Protein AF-A0A930YTQ5-F1 (afdb_monomer)

pLDDT: mean 93.11, std 5.57, range [68.88, 98.0]

Foldseek 3Di:
DDDDDDDDDPPDDDPDDDDLVVVADPPHCLVVLLVVLVP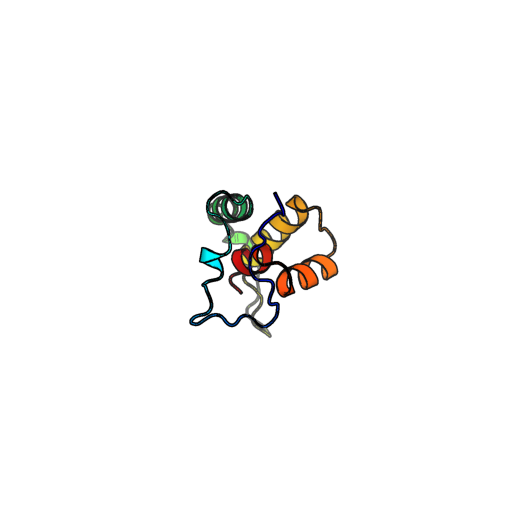DDCPVVVVPDDPDDDDDQDVSLVSSLCVVCVVVVNNDPVVSVVCCVPPSSSVVSNVD

Solvent-accessible surface area (backbone atoms only — not comparable to full-atom values): 6282 Å² total; per-residue (Å²): 136,82,89,85,78,79,90,86,67,92,83,69,78,69,95,65,83,76,57,66,69,79,72,46,62,91,86,38,67,66,54,58,48,48,55,56,54,68,73,54,86,52,65,72,65,57,68,71,60,74,89,74,79,76,88,74,80,59,65,67,41,56,49,38,48,50,53,51,27,49,76,71,74,39,79,48,69,69,56,43,56,49,36,49,74,74,35,66,66,44,15,51,59,54,76,98

Mean predicted aligned error: 4.96 Å

Organism: NCBI:txid2771435

InterPro domains:
  IPR008490 Transposase InsH, N-terminal [PF05598] (19-95)

Radius of gyration: 18.26 Å; Cα contacts (8 Å, |Δi|>4): 55; chains: 1; bounding box: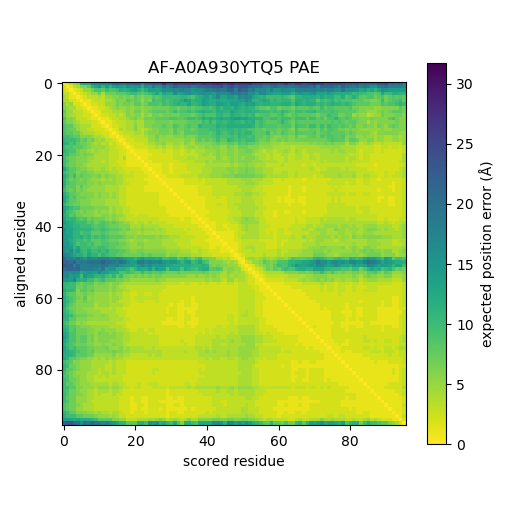 55×31×53 Å

Sequence (96 aa):
MRPTFKEYNQDQLWLFPPSIDELVPQDHPVRIVDEIIEQIDLRELISTYRVEGKPGYHPKMLLKVL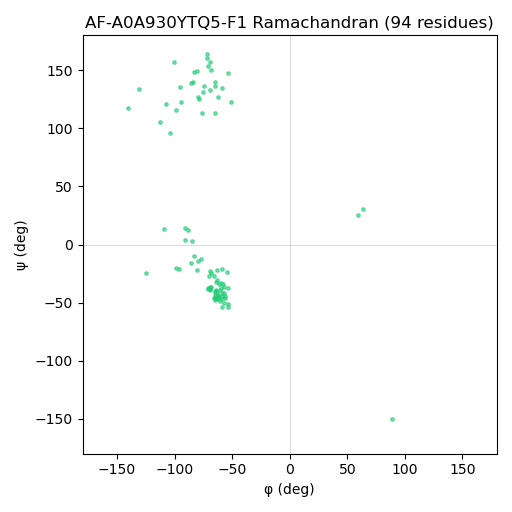VYGYMDNIYSSRKIEKALKENINFMWISGR

Secondary structure (DSSP, 8-state):
-PPPPPP--TT---SSPPPHHHHS-TT-HHHHHHHHHHTS--HHHHHT----SSPPPPHHHHHHHHHHHHHTT---HHHHHHHHHH-HHHHHHHT-

Structure (mmCIF, N/CA/C/O backbone):
data_AF-A0A930YTQ5-F1
#
_entry.id   AF-A0A930YTQ5-F1
#
loop_
_atom_site.group_PDB
_atom_site.id
_atom_site.type_symbol
_atom_site.label_atom_id
_atom_site.label_alt_id
_atom_site.label_comp_id
_atom_site.label_asym_id
_atom_site.label_entity_id
_atom_site.label_seq_id
_atom_site.pdbx_PDB_ins_code
_atom_site.Cartn_x
_atom_site.Cartn_y
_atom_site.Cartn_z
_atom_site.occupancy
_atom_site.B_iso_or_equiv
_atom_site.auth_seq_id
_atom_site.auth_comp_id
_atom_site.auth_asym_id
_atom_site.auth_atom_id
_atom_site.pdbx_PDB_model_num
ATOM 1 N N . MET A 1 1 ? -32.884 -7.362 31.450 1.00 69.06 1 MET A N 1
ATOM 2 C CA . MET A 1 1 ? -31.672 -8.144 31.112 1.00 69.06 1 MET A CA 1
ATOM 3 C C . MET A 1 1 ? -30.496 -7.184 31.035 1.00 69.06 1 MET A C 1
ATOM 5 O O . MET A 1 1 ? -30.666 -6.125 30.446 1.00 69.06 1 MET A O 1
ATOM 9 N N . ARG A 1 2 ? -29.354 -7.490 31.665 1.00 68.88 2 ARG A N 1
ATOM 10 C CA . ARG A 1 2 ? -28.123 -6.701 31.473 1.00 68.88 2 ARG A CA 1
ATOM 11 C C . ARG A 1 2 ? -27.410 -7.207 30.213 1.00 68.88 2 ARG A C 1
ATOM 13 O O . ARG A 1 2 ? -27.410 -8.421 30.013 1.00 68.88 2 ARG A O 1
ATOM 20 N N . PRO A 1 3 ? -26.846 -6.326 29.374 1.00 85.75 3 PRO A N 1
ATOM 21 C CA . PRO A 1 3 ? -26.080 -6.758 28.212 1.00 85.75 3 PRO A CA 1
ATOM 22 C C . PRO A 1 3 ? -24.819 -7.507 28.659 1.00 85.75 3 PRO A C 1
ATOM 24 O O . PRO A 1 3 ? -24.138 -7.089 29.596 1.00 85.75 3 PRO A O 1
ATOM 27 N N . THR A 1 4 ? -24.527 -8.619 27.989 1.00 90.12 4 THR A N 1
ATOM 28 C CA . THR A 1 4 ? -23.275 -9.364 28.141 1.00 90.12 4 THR A CA 1
ATOM 29 C C . THR A 1 4 ? -22.309 -8.889 27.061 1.00 90.12 4 THR A C 1
ATOM 31 O O . THR A 1 4 ? -22.636 -8.947 25.876 1.00 90.12 4 THR A O 1
ATOM 34 N N . PHE A 1 5 ? -21.136 -8.405 27.463 1.00 92.88 5 PHE A N 1
ATOM 35 C CA . PHE A 1 5 ? -20.089 -7.943 26.551 1.00 92.88 5 PHE A CA 1
ATOM 36 C C . PHE A 1 5 ? -19.006 -9.009 26.379 1.00 92.88 5 PHE A C 1
ATOM 38 O O . PHE A 1 5 ? -18.834 -9.874 27.239 1.00 92.88 5 PHE A O 1
ATOM 45 N N . LYS A 1 6 ? -18.269 -8.935 25.267 1.00 91.44 6 LYS A N 1
ATOM 46 C CA . LYS A 1 6 ? -17.025 -9.695 25.099 1.00 91.44 6 LYS A CA 1
ATOM 47 C C . LYS A 1 6 ? -15.948 -9.138 26.033 1.00 91.44 6 LYS A C 1
ATOM 49 O O . LYS A 1 6 ? -16.014 -7.977 26.435 1.00 91.44 6 LYS A O 1
ATOM 54 N N . GLU A 1 7 ? -14.964 -9.969 26.351 1.00 91.56 7 GLU A N 1
ATOM 55 C CA . GLU A 1 7 ? -13.776 -9.549 27.091 1.00 91.56 7 GLU A CA 1
ATOM 56 C C . GLU A 1 7 ? -13.036 -8.439 26.327 1.00 91.56 7 GLU A C 1
ATOM 58 O O . GLU A 1 7 ? -12.882 -8.510 25.107 1.00 91.56 7 GLU A O 1
ATOM 63 N N . TYR A 1 8 ? -12.629 -7.389 27.043 1.00 92.31 8 TYR A N 1
ATOM 64 C CA . TYR A 1 8 ? -11.935 -6.230 26.489 1.00 92.31 8 TYR A CA 1
ATOM 65 C C . TYR A 1 8 ? -10.502 -6.210 27.019 1.00 92.31 8 TYR A C 1
ATOM 67 O O . TYR A 1 8 ? -10.281 -5.893 28.187 1.00 92.31 8 TYR A O 1
ATOM 75 N N . ASN A 1 9 ? -9.543 -6.562 26.163 1.00 93.44 9 ASN A N 1
ATOM 76 C CA . ASN A 1 9 ? -8.127 -6.624 26.509 1.00 93.44 9 ASN A CA 1
ATOM 77 C C . ASN A 1 9 ? -7.267 -6.101 25.344 1.00 93.44 9 ASN A C 1
ATOM 79 O O . ASN A 1 9 ? -7.282 -6.675 24.258 1.00 93.44 9 ASN A O 1
ATOM 83 N N . GLN A 1 10 ? -6.526 -5.012 25.570 1.00 92.25 10 GLN A N 1
ATOM 84 C CA . GLN A 1 10 ? -5.618 -4.426 24.572 1.00 92.25 10 GLN A CA 1
ATOM 85 C C . GLN A 1 10 ? -4.275 -5.165 24.485 1.00 92.25 10 GLN A C 1
ATOM 87 O O . GLN A 1 10 ? -3.625 -5.113 23.445 1.00 92.25 10 GLN A O 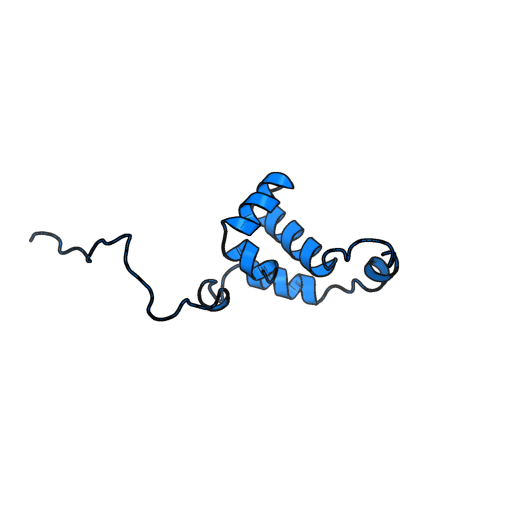1
ATOM 92 N N . ASP A 1 11 ? -3.899 -5.897 25.535 1.00 93.81 11 ASP A N 1
ATOM 93 C CA . ASP A 1 11 ? -2.652 -6.664 25.626 1.00 93.81 11 ASP A CA 1
ATOM 94 C C . ASP A 1 11 ? -2.828 -8.110 25.126 1.00 93.81 11 ASP A C 1
ATOM 96 O O . ASP A 1 11 ? -2.001 -8.986 25.390 1.00 93.81 11 ASP A O 1
ATOM 100 N N . GLN A 1 12 ? -3.930 -8.394 24.423 1.00 90.25 12 GLN A N 1
ATOM 101 C CA . GLN A 1 12 ? -4.202 -9.719 23.885 1.00 90.25 12 GLN A CA 1
ATOM 102 C C . GLN A 1 12 ? -3.159 -10.088 22.823 1.00 90.25 12 GLN A C 1
ATOM 104 O O . GLN A 1 12 ? -3.113 -9.527 21.728 1.00 90.25 12 GLN A O 1
ATOM 109 N N . LEU A 1 13 ? -2.346 -11.090 23.146 1.00 89.62 13 LEU A N 1
ATOM 110 C CA . LEU A 1 13 ? -1.321 -11.614 22.254 1.00 89.62 13 LEU A CA 1
ATOM 111 C C . LEU A 1 13 ? -1.910 -12.584 21.230 1.00 89.62 13 LEU A C 1
ATOM 113 O O . LEU A 1 13 ? -2.862 -13.319 21.497 1.00 89.62 13 LEU A O 1
ATOM 117 N N . TRP A 1 14 ? -1.289 -12.609 20.057 1.00 88.38 14 TRP A N 1
ATOM 118 C CA . TRP A 1 14 ? -1.581 -13.575 19.009 1.00 88.38 14 TRP A CA 1
ATOM 119 C C . TRP A 1 14 ? -0.581 -14.720 19.128 1.00 88.38 14 TRP A C 1
ATOM 121 O O . TRP A 1 14 ? 0.613 -14.477 19.300 1.00 88.38 14 TRP A O 1
ATOM 131 N N . LEU A 1 15 ? -1.054 -15.966 19.030 1.00 92.44 15 LEU A N 1
ATOM 132 C CA . LEU A 1 15 ? -0.165 -17.132 19.059 1.00 92.44 15 LEU A CA 1
ATOM 133 C C . LEU A 1 15 ? 0.763 -17.149 17.833 1.00 92.44 15 LEU A C 1
ATOM 135 O O . LEU A 1 15 ? 1.955 -17.407 17.963 1.00 92.44 15 LEU A O 1
ATOM 139 N N . PHE A 1 16 ? 0.208 -16.820 16.663 1.00 91.69 16 PHE A N 1
ATOM 140 C CA . PHE A 1 16 ? 0.941 -16.571 15.427 1.00 91.69 16 PHE A CA 1
ATOM 141 C C . PHE A 1 16 ? 0.443 -15.257 14.820 1.00 91.69 16 PHE A 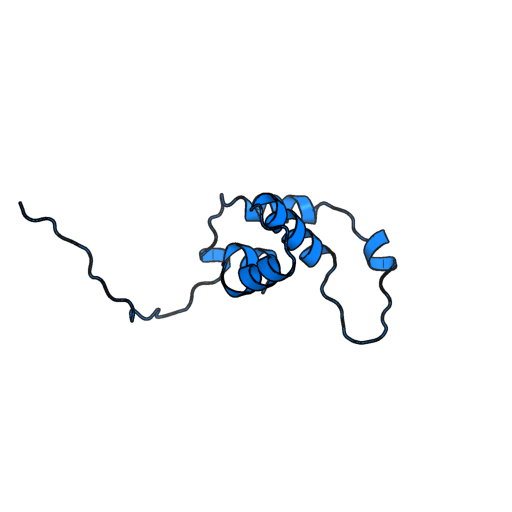C 1
ATOM 143 O O . PHE A 1 16 ? -0.774 -15.050 14.778 1.00 91.69 16 PHE A O 1
ATOM 150 N N . PRO A 1 17 ? 1.337 -14.358 14.373 1.00 88.88 17 PRO A N 1
ATOM 151 C CA . PRO A 1 17 ? 0.914 -13.179 13.638 1.00 88.88 17 PRO A CA 1
ATOM 152 C C . PRO A 1 17 ? 0.283 -13.618 12.307 1.00 88.88 17 PRO A C 1
ATOM 154 O O . PRO A 1 17 ? 0.790 -14.549 11.675 1.00 88.88 17 PRO A O 1
ATOM 157 N N . PRO A 1 18 ? -0.804 -12.967 11.877 1.00 90.88 18 PRO A N 1
ATOM 158 C CA . PRO A 1 18 ? -1.432 -13.268 10.602 1.00 90.88 18 PRO A CA 1
ATOM 159 C C . PRO A 1 18 ? -0.543 -12.751 9.476 1.00 90.88 18 PRO A C 1
ATOM 161 O O . PRO A 1 18 ? 0.277 -11.841 9.666 1.00 90.88 18 PRO A O 1
ATOM 164 N N . SER A 1 19 ? -0.749 -13.267 8.274 1.00 92.06 19 SER A N 1
ATOM 165 C CA . SER A 1 19 ? -0.199 -12.592 7.103 1.00 92.06 19 SER A CA 1
ATOM 166 C C . SER A 1 19 ? -0.954 -11.283 6.837 1.00 92.06 19 SER A C 1
ATOM 168 O O . SER A 1 19 ? -2.131 -11.138 7.164 1.00 92.06 19 SER A O 1
ATOM 170 N N . ILE A 1 20 ? -0.289 -10.314 6.205 1.00 91.50 20 ILE A N 1
ATOM 171 C CA . ILE A 1 20 ? -0.952 -9.075 5.771 1.00 91.50 20 ILE A CA 1
ATOM 172 C C . ILE A 1 20 ? -2.087 -9.398 4.783 1.00 91.50 20 ILE A C 1
ATOM 174 O O . ILE A 1 20 ? -3.116 -8.730 4.790 1.00 91.50 20 ILE A O 1
ATOM 178 N N . ASP A 1 21 ? -1.933 -10.449 3.971 1.00 93.38 21 ASP A N 1
ATOM 179 C CA . ASP A 1 21 ? -2.962 -10.893 3.027 1.00 93.38 21 ASP A CA 1
ATOM 180 C C . ASP A 1 21 ? -4.239 -11.387 3.720 1.00 93.38 21 ASP A C 1
ATOM 182 O O . ASP A 1 21 ? -5.334 -11.041 3.286 1.00 93.38 21 ASP A O 1
ATOM 186 N N . GLU A 1 22 ? -4.113 -12.107 4.838 1.00 93.38 22 GLU A N 1
ATOM 187 C CA . GLU A 1 22 ? -5.256 -12.553 5.653 1.00 93.38 22 GLU A CA 1
ATOM 188 C C . GLU A 1 22 ? -6.010 -11.389 6.303 1.00 93.38 22 GLU A C 1
ATOM 190 O O . GLU A 1 22 ? -7.201 -11.498 6.597 1.00 93.38 22 GLU A O 1
ATOM 195 N N . LEU A 1 23 ? -5.319 -10.274 6.542 1.00 93.06 23 LEU A N 1
ATOM 196 C CA . LEU A 1 23 ? -5.903 -9.094 7.166 1.00 93.06 23 LEU A CA 1
ATOM 197 C C . LEU A 1 23 ? -6.592 -8.152 6.174 1.00 93.06 23 LEU A C 1
ATOM 199 O O . LEU A 1 23 ? -7.380 -7.306 6.600 1.00 93.06 23 LEU A O 1
ATOM 203 N N . VAL A 1 24 ? -6.325 -8.289 4.873 1.00 95.56 24 VAL A N 1
ATOM 204 C CA . VAL A 1 24 ? -6.980 -7.501 3.824 1.00 95.56 24 VAL A CA 1
ATOM 205 C C . VAL A 1 24 ? -8.112 -8.324 3.203 1.00 95.56 24 VAL A C 1
ATOM 207 O O . VAL A 1 24 ? -7.837 -9.335 2.550 1.00 95.56 24 VAL A O 1
ATOM 210 N N . PRO A 1 25 ? -9.383 -7.895 3.333 1.00 95.62 25 PRO A N 1
ATOM 211 C CA . PRO A 1 25 ? -10.515 -8.607 2.748 1.00 95.62 25 PRO A CA 1
ATOM 212 C C . PRO A 1 25 ? -10.352 -8.858 1.242 1.00 95.62 25 PRO A C 1
ATOM 214 O O . PRO A 1 25 ? -9.756 -8.056 0.519 1.00 95.62 25 PRO A O 1
ATOM 217 N N . GLN A 1 26 ? -10.887 -9.979 0.755 1.00 94.31 26 GLN A N 1
ATOM 218 C CA . GLN A 1 26 ? -10.793 -10.364 -0.662 1.00 94.31 26 GLN A CA 1
ATOM 219 C C . GLN A 1 26 ? -11.604 -9.441 -1.585 1.00 94.31 26 GLN A C 1
ATOM 221 O O . GLN A 1 26 ? -11.276 -9.283 -2.75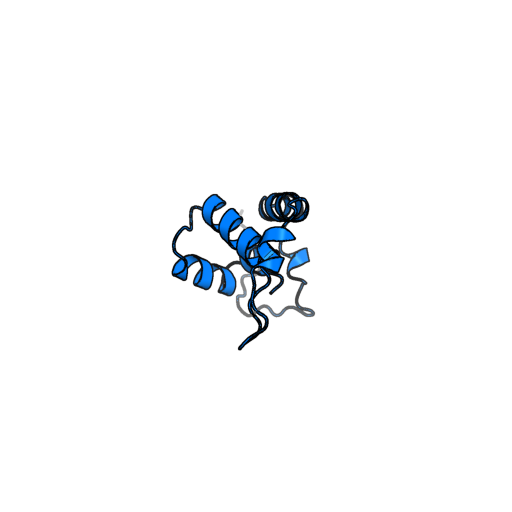4 1.00 94.31 26 GLN A O 1
ATOM 226 N N . ASP A 1 27 ? -12.633 -8.792 -1.051 1.00 95.56 27 ASP A N 1
ATOM 227 C CA . ASP A 1 27 ? -13.474 -7.803 -1.727 1.00 95.56 27 ASP A CA 1
ATOM 228 C C . ASP A 1 27 ? -12.963 -6.361 -1.556 1.00 95.56 27 ASP A C 1
ATOM 230 O O . ASP A 1 27 ? -13.601 -5.411 -2.016 1.00 95.56 27 ASP A O 1
ATOM 234 N N . HIS A 1 28 ? -11.812 -6.169 -0.902 1.00 96.44 28 HIS A N 1
ATOM 235 C CA . HIS A 1 28 ? -11.288 -4.836 -0.646 1.00 96.44 28 HIS A CA 1
ATOM 236 C C . HIS A 1 28 ? -10.813 -4.158 -1.953 1.00 96.44 28 HIS A C 1
ATOM 238 O O . HIS A 1 28 ? -10.021 -4.749 -2.693 1.00 96.44 28 HIS A O 1
ATOM 244 N N . PRO A 1 29 ? -11.175 -2.883 -2.218 1.00 95.38 29 PRO A N 1
ATOM 245 C CA . PRO A 1 29 ? -10.819 -2.165 -3.453 1.00 95.38 29 PRO A CA 1
ATOM 246 C C . PRO A 1 29 ? -9.322 -2.115 -3.788 1.00 95.38 29 PRO A C 1
ATOM 248 O O . PRO A 1 29 ? -8.941 -1.949 -4.942 1.00 95.38 29 PRO A O 1
ATOM 251 N N . VAL A 1 30 ? -8.460 -2.267 -2.781 1.00 96.75 30 VAL A N 1
ATOM 252 C CA . VAL A 1 30 ? -7.000 -2.328 -2.954 1.00 96.75 30 VAL A CA 1
ATOM 253 C C . VAL A 1 30 ? -6.566 -3.465 -3.889 1.00 96.75 30 VAL A C 1
ATOM 255 O O . VAL A 1 30 ? -5.627 -3.286 -4.662 1.00 96.75 30 VAL A O 1
ATOM 258 N N . ARG A 1 31 ? -7.283 -4.597 -3.872 1.00 96.19 31 ARG A N 1
ATOM 259 C CA . ARG A 1 31 ? -7.007 -5.753 -4.735 1.00 96.19 31 ARG A CA 1
ATOM 260 C C . ARG A 1 31 ? -7.361 -5.458 -6.190 1.00 96.19 31 ARG A C 1
ATOM 262 O O . ARG A 1 31 ? -6.594 -5.791 -7.080 1.00 96.19 31 ARG A O 1
ATOM 269 N N . ILE A 1 32 ? -8.445 -4.717 -6.421 1.00 96.12 32 ILE A N 1
ATOM 270 C CA . ILE A 1 32 ? -8.832 -4.255 -7.762 1.00 96.12 32 ILE A CA 1
ATOM 271 C C . ILE A 1 32 ? -7.751 -3.332 -8.339 1.00 96.12 32 ILE A C 1
ATOM 273 O O . ILE A 1 32 ? -7.379 -3.460 -9.503 1.00 96.12 32 ILE A O 1
ATOM 277 N N . VAL A 1 33 ? -7.217 -2.409 -7.529 1.00 96.88 33 VAL A N 1
ATOM 278 C CA . VAL A 1 33 ? -6.108 -1.546 -7.969 1.00 96.88 33 VAL A CA 1
ATOM 279 C C . VAL A 1 33 ? -4.873 -2.382 -8.304 1.00 96.88 33 VAL A C 1
ATOM 281 O O . VAL A 1 33 ? -4.251 -2.146 -9.337 1.00 96.88 33 VAL A O 1
ATOM 284 N N . ASP A 1 34 ? -4.526 -3.361 -7.469 1.00 97.06 34 ASP A N 1
ATOM 285 C CA . ASP A 1 34 ? -3.398 -4.258 -7.725 1.00 97.06 34 ASP A CA 1
ATOM 286 C C . ASP A 1 34 ? -3.538 -4.997 -9.065 1.00 97.06 34 ASP A C 1
ATOM 288 O O . ASP A 1 34 ? -2.636 -4.904 -9.903 1.00 97.06 34 ASP A O 1
ATOM 292 N N . GLU A 1 35 ? -4.695 -5.621 -9.301 1.00 96.50 35 GLU A N 1
ATOM 293 C CA . GLU A 1 35 ? -5.018 -6.354 -10.530 1.00 96.50 35 GLU A CA 1
ATOM 294 C C . GLU A 1 35 ? -4.938 -5.466 -11.777 1.00 96.50 35 GLU A C 1
ATOM 296 O O . GLU A 1 35 ? -4.305 -5.841 -12.768 1.00 96.50 35 GLU A O 1
ATOM 301 N N . ILE A 1 36 ? -5.528 -4.266 -11.728 1.00 96.12 36 ILE A N 1
ATOM 302 C CA . ILE A 1 36 ? -5.510 -3.322 -12.855 1.00 96.12 36 ILE A CA 1
ATOM 303 C C . ILE A 1 36 ? -4.074 -2.909 -13.182 1.00 96.12 36 ILE A C 1
ATOM 305 O O . ILE A 1 36 ? -3.676 -2.919 -14.347 1.00 96.12 36 ILE A O 1
ATOM 309 N N . ILE A 1 37 ? -3.278 -2.546 -12.173 1.00 96.19 37 ILE A N 1
ATOM 310 C CA . ILE A 1 37 ? -1.900 -2.098 -12.401 1.00 96.19 37 ILE A CA 1
ATOM 311 C C . ILE A 1 37 ? -0.996 -3.256 -12.845 1.00 96.19 37 ILE A C 1
ATOM 313 O O . ILE A 1 37 ? -0.021 -3.029 -13.568 1.00 96.19 37 ILE A O 1
ATOM 317 N N . GLU A 1 38 ? -1.309 -4.497 -12.470 1.00 95.50 38 GLU A N 1
ATOM 318 C CA . GLU A 1 38 ? -0.552 -5.667 -12.919 1.00 95.50 38 GLU A CA 1
ATOM 319 C C . GLU A 1 38 ? -0.648 -5.875 -14.437 1.00 95.50 38 GLU A C 1
ATOM 321 O O . GLU A 1 38 ? 0.339 -6.275 -15.062 1.00 95.50 38 GLU A O 1
ATOM 326 N N . GLN A 1 39 ? -1.787 -5.510 -15.033 1.00 96.12 39 GLN A N 1
ATOM 327 C CA . GLN A 1 39 ? -2.046 -5.584 -16.474 1.00 96.12 39 GLN A CA 1
ATOM 328 C C . GLN A 1 39 ? -1.377 -4.464 -17.289 1.00 96.12 39 GLN A C 1
ATOM 330 O O . GLN A 1 39 ? -1.324 -4.551 -18.517 1.00 96.12 39 GLN A O 1
ATOM 335 N N . ILE A 1 40 ? -0.857 -3.416 -16.642 1.00 95.12 40 ILE A N 1
ATOM 336 C CA . ILE A 1 40 ? -0.213 -2.297 -17.338 1.00 95.12 40 ILE A CA 1
ATOM 337 C C . ILE A 1 40 ? 1.219 -2.671 -17.727 1.00 95.12 40 ILE A C 1
ATOM 339 O O . ILE A 1 40 ? 2.049 -3.040 -16.889 1.00 95.12 40 ILE A O 1
ATOM 343 N N . ASP A 1 41 ? 1.532 -2.501 -19.011 1.00 94.81 41 ASP A N 1
ATOM 344 C CA . ASP A 1 41 ? 2.890 -2.637 -19.522 1.00 94.81 41 ASP A CA 1
ATOM 345 C C . ASP A 1 41 ? 3.737 -1.409 -19.159 1.00 94.81 41 ASP A C 1
ATOM 347 O O . ASP A 1 41 ? 3.513 -0.303 -19.645 1.00 94.81 41 ASP A O 1
ATOM 351 N N . LEU A 1 42 ? 4.733 -1.619 -18.297 1.00 93.50 42 LEU A N 1
ATOM 352 C CA . LEU A 1 42 ? 5.657 -0.581 -17.833 1.00 93.50 42 LEU A CA 1
ATOM 353 C C . LEU A 1 42 ? 7.071 -0.745 -18.405 1.00 93.50 42 LEU A C 1
ATOM 355 O O . LEU A 1 42 ? 8.000 -0.111 -17.902 1.00 93.50 42 LEU A O 1
ATOM 359 N N . ARG A 1 43 ? 7.274 -1.590 -19.427 1.00 93.88 43 ARG A N 1
ATOM 360 C CA . ARG A 1 43 ? 8.613 -1.881 -19.979 1.00 93.88 43 ARG A CA 1
ATOM 361 C C . ARG A 1 43 ? 9.345 -0.624 -20.443 1.00 93.88 43 ARG A C 1
ATOM 363 O O . ARG A 1 43 ? 10.507 -0.437 -20.087 1.00 93.88 43 ARG A O 1
ATOM 370 N N . GLU A 1 44 ? 8.663 0.254 -21.175 1.00 93.25 44 GLU A N 1
ATOM 371 C CA . GLU A 1 44 ? 9.249 1.511 -21.652 1.00 93.25 44 GLU A CA 1
ATOM 372 C C . GLU A 1 44 ? 9.652 2.419 -20.489 1.00 93.25 44 GLU A C 1
ATOM 374 O O . GLU A 1 44 ? 10.777 2.909 -20.456 1.00 93.25 44 GLU A O 1
ATOM 379 N N . LEU A 1 45 ? 8.790 2.564 -19.478 1.00 90.69 45 LEU A N 1
ATOM 380 C CA . LEU A 1 45 ? 9.096 3.344 -18.281 1.00 90.69 45 LEU A CA 1
ATOM 381 C C . LEU A 1 45 ? 10.313 2.775 -17.546 1.00 90.69 45 LEU A C 1
ATOM 383 O O . LEU A 1 45 ? 11.237 3.522 -17.234 1.00 90.69 45 LEU A O 1
ATOM 387 N N . ILE A 1 46 ? 10.343 1.462 -17.308 1.00 92.00 46 ILE A N 1
ATOM 388 C CA . ILE A 1 46 ? 11.452 0.781 -16.626 1.00 92.00 46 ILE A CA 1
ATOM 389 C C . ILE A 1 46 ? 12.763 0.984 -17.397 1.00 92.00 46 ILE A C 1
ATOM 391 O O . ILE A 1 46 ? 13.795 1.217 -16.773 1.00 92.00 46 ILE A O 1
ATOM 395 N N . SER A 1 47 ? 12.726 0.985 -18.734 1.00 91.56 47 SER A N 1
ATOM 396 C CA . SER A 1 47 ? 13.918 1.195 -19.570 1.00 91.56 47 SER A CA 1
ATOM 397 C C . SER A 1 47 ? 14.572 2.572 -19.401 1.00 91.56 47 SER A C 1
ATOM 399 O O . SER A 1 47 ? 15.761 2.723 -19.671 1.00 91.56 47 SER A O 1
ATOM 401 N N . THR A 1 48 ? 13.829 3.571 -18.910 1.00 90.62 48 THR A N 1
ATOM 402 C CA . THR A 1 48 ? 14.369 4.914 -18.639 1.00 90.62 48 THR A CA 1
ATOM 403 C C . THR A 1 48 ? 15.151 5.008 -17.327 1.00 90.62 48 THR A C 1
ATOM 405 O O . THR A 1 48 ? 15.877 5.984 -17.114 1.00 90.62 48 THR A O 1
ATOM 408 N N . TYR A 1 49 ? 15.026 4.015 -16.438 1.00 88.94 49 TYR A N 1
ATOM 409 C CA . TYR A 1 49 ? 15.726 4.019 -15.156 1.00 88.94 49 TYR A CA 1
ATOM 410 C C . TYR A 1 49 ? 17.206 3.690 -15.356 1.00 88.94 49 TYR A C 1
ATOM 412 O O . TYR A 1 49 ? 17.574 2.713 -16.005 1.00 88.94 49 TYR A O 1
ATOM 420 N N . ARG A 1 50 ? 18.074 4.503 -14.750 1.00 84.88 50 ARG A N 1
ATOM 421 C CA . ARG A 1 50 ? 19.519 4.251 -14.725 1.00 84.88 50 ARG A CA 1
ATOM 422 C C . ARG A 1 50 ? 19.865 3.286 -13.595 1.00 84.88 50 ARG A C 1
ATOM 424 O O . ARG A 1 50 ? 19.243 3.309 -12.539 1.00 84.88 50 ARG A O 1
ATOM 431 N N . VAL A 1 51 ? 20.906 2.485 -13.809 1.00 80.81 51 VAL A N 1
ATOM 432 C CA . VAL A 1 51 ? 21.396 1.474 -12.850 1.00 80.81 51 VAL A CA 1
ATOM 433 C C . VAL A 1 51 ? 22.361 2.080 -11.811 1.00 80.81 51 VAL A C 1
ATOM 435 O O . VAL A 1 51 ? 22.917 1.385 -10.970 1.00 80.81 51 VAL A O 1
ATOM 438 N N . GLU A 1 52 ? 22.581 3.391 -11.847 1.00 86.25 52 GLU A N 1
ATOM 439 C CA . GLU A 1 52 ? 23.564 4.060 -10.997 1.00 86.25 52 GLU A CA 1
ATOM 440 C C . GLU A 1 52 ? 22.985 4.431 -9.624 1.00 86.25 52 GLU A C 1
ATOM 442 O O . GLU A 1 52 ? 21.872 4.945 -9.509 1.00 86.25 52 GLU A O 1
ATOM 447 N N . GLY A 1 53 ? 23.780 4.228 -8.571 1.00 86.44 53 GLY A N 1
ATOM 448 C CA . GLY A 1 53 ? 23.431 4.616 -7.205 1.00 86.44 53 GLY A CA 1
ATOM 449 C C . GLY A 1 53 ? 22.663 3.545 -6.427 1.00 86.44 53 GLY A C 1
ATOM 450 O O . GLY A 1 53 ? 22.874 2.346 -6.594 1.00 86.44 53 GLY A O 1
ATOM 451 N N . LYS A 1 54 ? 21.812 3.986 -5.491 1.00 84.62 54 LYS A N 1
ATOM 452 C CA . LYS A 1 54 ? 21.019 3.085 -4.644 1.00 84.62 54 LYS A CA 1
ATOM 453 C C . LYS A 1 54 ? 19.875 2.477 -5.467 1.00 84.62 54 LYS A C 1
ATOM 455 O O . LYS A 1 54 ? 19.184 3.243 -6.139 1.00 84.62 54 LYS A O 1
ATOM 460 N N . PRO A 1 55 ? 19.603 1.162 -5.351 1.00 86.75 55 PRO A N 1
ATOM 461 C CA . PRO A 1 55 ? 18.445 0.550 -5.990 1.00 86.75 55 PRO A CA 1
ATOM 462 C C . PRO A 1 55 ? 17.161 1.317 -5.661 1.00 86.75 55 PRO A C 1
ATOM 464 O O . PRO A 1 55 ? 16.828 1.531 -4.490 1.00 86.75 55 PRO A O 1
ATOM 467 N N . GLY A 1 56 ? 16.475 1.769 -6.708 1.00 88.69 56 GLY A N 1
ATOM 468 C CA . GLY A 1 56 ? 15.176 2.415 -6.593 1.00 88.69 56 GLY A CA 1
ATOM 469 C C . GLY A 1 56 ? 14.080 1.416 -6.227 1.00 88.69 56 GLY A C 1
ATOM 470 O O . GLY A 1 56 ? 14.232 0.205 -6.373 1.00 88.69 56 GLY A O 1
ATOM 471 N N . TYR A 1 57 ? 12.945 1.937 -5.770 1.00 91.44 57 TYR A N 1
ATOM 472 C CA . TYR A 1 57 ? 11.729 1.141 -5.638 1.00 91.44 57 TYR A CA 1
ATOM 473 C C . TYR A 1 57 ? 11.186 0.749 -7.015 1.00 91.44 57 TYR A C 1
ATOM 475 O O . TYR A 1 57 ? 11.333 1.498 -7.982 1.00 91.44 57 TYR A O 1
ATOM 483 N N . HIS A 1 58 ? 10.521 -0.405 -7.097 1.00 92.25 58 HIS A N 1
ATOM 484 C CA . HIS A 1 58 ? 9.952 -0.880 -8.354 1.00 92.25 58 HIS A CA 1
ATOM 485 C C . HIS A 1 58 ? 8.877 0.103 -8.868 1.00 92.25 58 HIS A C 1
ATOM 487 O O . HIS A 1 58 ? 7.926 0.380 -8.129 1.00 92.25 58 HIS A O 1
ATOM 493 N N . PRO A 1 59 ? 8.950 0.596 -10.124 1.00 93.69 59 PRO A N 1
ATOM 494 C CA . PRO A 1 59 ? 8.003 1.589 -10.646 1.00 93.69 59 PRO A CA 1
ATOM 495 C C . PRO A 1 59 ? 6.544 1.133 -10.574 1.00 93.69 59 PRO A C 1
ATOM 497 O O . PRO A 1 59 ? 5.666 1.918 -10.233 1.00 93.69 59 PRO A O 1
ATOM 500 N N . LYS A 1 60 ? 6.293 -0.164 -10.804 1.00 94.88 60 LYS A N 1
ATOM 501 C CA . LYS A 1 60 ? 4.960 -0.769 -10.640 1.00 94.88 60 LYS A CA 1
ATOM 502 C C . LYS A 1 60 ? 4.413 -0.621 -9.214 1.00 94.88 60 LYS A C 1
ATOM 504 O O . LYS A 1 60 ? 3.263 -0.239 -9.055 1.00 94.88 60 LYS A O 1
ATOM 509 N N . MET A 1 61 ? 5.233 -0.860 -8.187 1.00 95.38 61 MET A N 1
ATOM 510 C CA . MET A 1 61 ? 4.815 -0.695 -6.789 1.00 95.38 61 MET A CA 1
ATOM 511 C C . MET A 1 61 ? 4.508 0.774 -6.482 1.00 95.38 61 MET A C 1
ATOM 513 O O . MET A 1 61 ? 3.467 1.082 -5.908 1.00 95.38 61 MET A O 1
ATOM 517 N N . LEU A 1 62 ? 5.372 1.691 -6.932 1.00 95.69 62 LEU A N 1
ATOM 518 C CA . LEU A 1 62 ? 5.139 3.127 -6.765 1.00 95.69 62 LEU A CA 1
ATOM 519 C C . LEU A 1 62 ? 3.829 3.567 -7.430 1.00 95.69 62 LEU A C 1
ATOM 521 O O . LEU A 1 62 ? 3.075 4.337 -6.839 1.00 95.69 62 LEU A O 1
ATOM 525 N N . LEU A 1 63 ? 3.536 3.049 -8.626 1.00 96.06 63 LEU A N 1
ATOM 526 C CA . LEU A 1 63 ? 2.292 3.324 -9.338 1.00 96.06 63 LEU A CA 1
ATOM 527 C C . LEU A 1 63 ? 1.070 2.787 -8.580 1.00 96.06 63 LEU A C 1
ATOM 529 O O . LEU A 1 63 ? 0.113 3.537 -8.396 1.00 96.06 63 LEU A O 1
ATOM 533 N N . LYS A 1 64 ? 1.121 1.542 -8.085 1.00 97.19 64 LYS A N 1
ATOM 534 C CA . LYS A 1 64 ? 0.057 0.942 -7.259 1.00 97.19 64 LYS A CA 1
ATOM 535 C C . LYS A 1 64 ? -0.276 1.825 -6.054 1.00 97.19 64 LYS A C 1
ATOM 537 O O . LYS A 1 64 ? -1.429 2.204 -5.858 1.00 97.19 64 LYS A O 1
ATOM 542 N N . VAL A 1 65 ? 0.746 2.223 -5.296 1.00 97.56 65 VAL A N 1
ATOM 543 C CA . VAL A 1 65 ? 0.594 3.068 -4.102 1.00 97.56 65 VAL A CA 1
ATOM 544 C C . VAL A 1 65 ? 0.064 4.463 -4.446 1.00 97.56 65 VAL A C 1
ATOM 546 O O . VAL A 1 65 ? -0.770 4.991 -3.713 1.00 97.56 65 VAL A O 1
ATOM 549 N N . LEU A 1 66 ? 0.523 5.069 -5.546 1.00 97.19 66 LEU A N 1
ATOM 550 C CA . LEU A 1 66 ? 0.044 6.384 -5.982 1.00 97.19 66 LEU A CA 1
ATOM 551 C C . LEU A 1 66 ? -1.432 6.347 -6.383 1.00 97.19 66 LEU A C 1
ATOM 553 O O . LEU A 1 66 ? -2.208 7.183 -5.924 1.00 97.19 66 LEU A O 1
ATOM 557 N N . VAL A 1 67 ? -1.826 5.368 -7.201 1.00 97.44 67 VAL A N 1
ATOM 558 C CA . VAL A 1 67 ? -3.212 5.219 -7.666 1.00 97.44 67 VAL A CA 1
ATOM 559 C C . VAL A 1 67 ? -4.140 4.915 -6.495 1.00 97.44 67 VAL A C 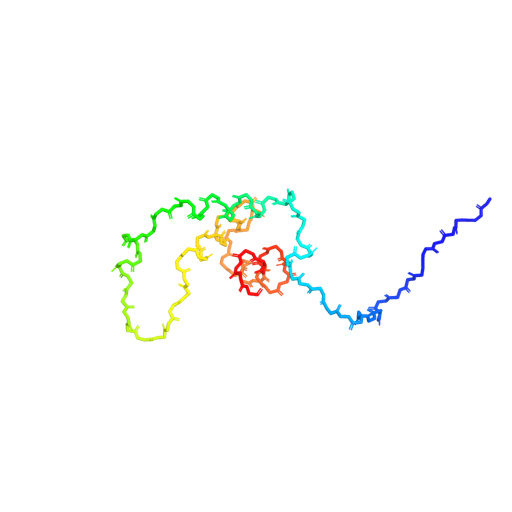1
ATOM 561 O O . VAL A 1 67 ? -5.168 5.574 -6.345 1.00 97.44 67 VAL A O 1
ATOM 564 N N . TYR A 1 68 ? -3.752 3.983 -5.622 1.00 97.94 68 TYR A N 1
ATOM 565 C CA . TYR A 1 68 ? -4.528 3.669 -4.425 1.00 97.94 68 TYR A CA 1
ATOM 566 C C . TYR A 1 68 ? -4.614 4.866 -3.464 1.00 97.94 68 TYR A C 1
ATOM 568 O O . TYR A 1 68 ? -5.690 5.178 -2.961 1.00 97.94 68 TYR A O 1
ATOM 576 N N . GLY A 1 69 ? -3.513 5.602 -3.280 1.00 97.50 69 GLY A N 1
ATOM 577 C CA . GLY A 1 69 ? -3.490 6.842 -2.506 1.00 97.50 69 GLY A CA 1
ATOM 578 C C . GLY A 1 69 ? -4.486 7.874 -3.021 1.00 97.50 69 GLY A C 1
ATOM 579 O O . GLY A 1 69 ? -5.231 8.453 -2.236 1.00 97.50 69 GLY A O 1
ATOM 580 N N . TYR A 1 70 ? -4.560 8.070 -4.336 1.00 96.88 70 TYR A N 1
ATOM 581 C CA . TYR A 1 70 ? -5.509 9.013 -4.931 1.00 96.88 70 TYR A CA 1
ATOM 582 C C . TYR A 1 70 ? -6.956 8.531 -4.811 1.00 96.88 70 TYR A C 1
ATOM 584 O O . TYR A 1 70 ? -7.838 9.345 -4.539 1.00 96.88 70 TYR A O 1
ATOM 592 N N . MET A 1 71 ? -7.195 7.223 -4.925 1.00 96.56 71 MET A N 1
ATOM 593 C CA . MET A 1 71 ? -8.509 6.623 -4.679 1.00 96.56 71 MET A CA 1
ATOM 594 C C . MET A 1 71 ? -8.982 6.841 -3.230 1.00 96.56 71 MET A C 1
ATOM 596 O O . MET A 1 71 ? -10.166 7.076 -3.000 1.00 96.56 71 MET A O 1
ATOM 600 N N . ASP A 1 72 ? -8.055 6.846 -2.269 1.00 95.88 72 ASP A N 1
ATOM 601 C CA . ASP A 1 72 ? -8.317 7.112 -0.846 1.00 95.88 72 ASP A CA 1
ATOM 602 C C . ASP A 1 72 ? -8.254 8.615 -0.481 1.00 95.88 72 ASP A C 1
ATOM 604 O O . ASP A 1 72 ? -8.220 8.995 0.688 1.00 95.88 72 ASP A O 1
ATOM 608 N N . ASN A 1 73 ? -8.233 9.515 -1.475 1.00 97.06 73 ASN A N 1
ATOM 609 C CA . ASN A 1 73 ? -8.114 10.972 -1.297 1.00 97.06 73 ASN A CA 1
ATOM 610 C C . ASN A 1 73 ? -6.829 11.440 -0.573 1.00 97.06 73 ASN A C 1
ATOM 612 O O . ASN A 1 73 ? -6.772 12.529 0.013 1.00 97.06 73 ASN A O 1
ATOM 616 N N . ILE A 1 74 ? -5.757 10.650 -0.646 1.00 97.50 74 ILE A N 1
ATOM 617 C CA . ILE A 1 74 ? -4.434 10.950 -0.096 1.00 97.50 74 ILE A CA 1
ATOM 618 C C . ILE A 1 74 ? -3.477 11.346 -1.228 1.00 97.50 74 ILE A C 1
ATOM 620 O O . ILE A 1 74 ? -2.817 10.519 -1.847 1.00 97.50 74 ILE A O 1
ATOM 624 N N . TYR A 1 75 ? -3.336 12.653 -1.449 1.00 96.31 75 TYR A N 1
ATOM 625 C CA . TYR A 1 75 ? -2.497 13.193 -2.533 1.00 96.31 75 TYR A CA 1
ATOM 626 C C . TYR A 1 75 ? -1.080 13.593 -2.099 1.00 96.31 75 TYR A C 1
ATOM 628 O O . TYR A 1 75 ? -0.171 13.717 -2.917 1.00 96.31 75 TYR A O 1
ATOM 636 N N . SER A 1 76 ? -0.874 13.831 -0.801 1.00 97.50 76 SER A N 1
ATOM 637 C CA . SER A 1 76 ? 0.424 14.261 -0.275 1.00 97.50 76 SER A CA 1
ATOM 638 C C . SER A 1 76 ? 1.369 13.073 -0.150 1.00 97.50 76 SER A C 1
ATOM 640 O O . SER A 1 76 ? 1.071 12.131 0.581 1.00 97.50 76 SER A O 1
ATOM 642 N N . SER A 1 77 ? 2.553 13.168 -0.756 1.00 95.88 77 SER A N 1
ATOM 643 C CA . SER A 1 77 ? 3.606 12.150 -0.638 1.00 95.88 77 SER A CA 1
ATOM 644 C C . SER A 1 77 ? 3.955 11.819 0.816 1.00 95.88 77 SER A C 1
ATOM 646 O O . SER A 1 77 ? 4.144 10.656 1.151 1.00 95.88 77 SER A O 1
ATOM 648 N N . ARG A 1 78 ? 3.958 12.815 1.713 1.00 97.06 78 ARG A N 1
ATOM 649 C CA . ARG A 1 78 ? 4.175 12.607 3.155 1.00 97.06 78 ARG A CA 1
ATOM 650 C C . ARG A 1 78 ? 3.030 11.863 3.829 1.00 97.06 78 ARG A C 1
ATOM 652 O O . ARG A 1 78 ? 3.272 11.052 4.716 1.00 97.06 78 ARG A O 1
ATOM 659 N N . LYS A 1 79 ? 1.787 12.114 3.413 1.00 98.00 79 LYS A N 1
ATOM 660 C CA . LYS A 1 79 ? 0.638 11.357 3.921 1.00 98.00 79 LYS A CA 1
ATOM 661 C C . LYS A 1 79 ? 0.641 9.922 3.395 1.00 98.00 79 LYS A C 1
ATOM 663 O O . LYS A 1 79 ? 0.359 9.023 4.173 1.00 98.00 79 LYS A O 1
ATOM 668 N N . ILE A 1 80 ? 1.027 9.705 2.136 1.00 97.62 80 ILE A N 1
ATOM 669 C CA . ILE A 1 80 ? 1.219 8.362 1.568 1.00 97.62 80 ILE A CA 1
ATOM 670 C C . ILE A 1 80 ? 2.327 7.620 2.329 1.00 97.62 80 ILE A C 1
ATOM 672 O O . ILE A 1 80 ? 2.132 6.481 2.736 1.00 97.62 80 ILE A O 1
ATOM 676 N N . GLU A 1 81 ? 3.462 8.274 2.601 1.00 96.75 81 GLU A N 1
ATOM 677 C CA . GLU A 1 81 ? 4.549 7.698 3.407 1.00 96.75 81 GLU A CA 1
ATOM 678 C C . GLU A 1 81 ? 4.067 7.273 4.803 1.00 96.75 81 GLU A C 1
ATOM 680 O O . GLU A 1 81 ? 4.447 6.213 5.298 1.00 96.75 81 GLU A O 1
ATOM 685 N N . LYS A 1 82 ? 3.228 8.096 5.442 1.00 97.69 82 LYS A N 1
ATOM 686 C CA . LYS A 1 82 ? 2.611 7.768 6.730 1.00 97.69 82 LYS A CA 1
ATOM 687 C C . LYS A 1 82 ? 1.647 6.582 6.602 1.00 97.69 82 LYS A C 1
ATOM 689 O O . LYS A 1 82 ? 1.732 5.650 7.393 1.00 97.69 82 LYS A O 1
ATOM 694 N N . ALA A 1 83 ? 0.789 6.580 5.582 1.00 97.38 83 ALA A N 1
ATOM 695 C CA . ALA A 1 83 ? -0.162 5.499 5.331 1.00 97.38 83 ALA A CA 1
ATOM 696 C C . ALA A 1 83 ? 0.544 4.155 5.092 1.00 97.38 83 ALA A C 1
ATOM 698 O O . ALA A 1 83 ? 0.135 3.154 5.663 1.00 97.38 83 ALA A O 1
ATOM 699 N N . LEU A 1 84 ? 1.669 4.141 4.372 1.00 96.44 84 LEU A N 1
ATOM 700 C CA . LEU A 1 84 ? 2.509 2.948 4.191 1.00 96.44 84 LEU A CA 1
ATOM 701 C C . LEU A 1 84 ? 3.044 2.348 5.505 1.00 96.44 84 LEU A C 1
ATOM 703 O O . LEU A 1 84 ? 3.443 1.189 5.519 1.00 96.44 84 LEU A O 1
ATOM 707 N N . LYS A 1 85 ? 3.093 3.121 6.597 1.00 96.06 85 LYS A N 1
ATOM 708 C CA . LYS A 1 85 ? 3.580 2.670 7.914 1.00 96.06 85 LYS A CA 1
ATOM 709 C C . LYS A 1 85 ? 2.467 2.286 8.882 1.00 96.06 85 LYS A C 1
ATOM 711 O O . LYS A 1 85 ? 2.746 1.604 9.860 1.00 96.06 85 LYS A O 1
ATOM 716 N N . GLU A 1 86 ? 1.244 2.747 8.649 1.00 95.75 86 GLU A N 1
ATOM 717 C CA . GLU A 1 86 ? 0.153 2.660 9.631 1.00 95.75 86 GLU A CA 1
ATOM 718 C C . GLU A 1 86 ? -1.095 1.959 9.083 1.00 95.75 86 GLU A C 1
ATOM 720 O O . GLU A 1 86 ? -1.887 1.425 9.853 1.00 95.75 86 GLU A O 1
ATOM 725 N N . ASN A 1 87 ? -1.290 1.953 7.763 1.00 96.19 87 ASN A N 1
ATOM 726 C CA . ASN A 1 87 ? -2.479 1.417 7.118 1.00 96.19 87 ASN A CA 1
ATOM 727 C C . ASN A 1 87 ? -2.155 0.101 6.410 1.00 96.19 87 ASN A C 1
ATOM 729 O O . ASN A 1 87 ? -1.354 0.054 5.475 1.00 96.19 87 ASN A O 1
ATOM 733 N N . ILE A 1 88 ? -2.846 -0.957 6.824 1.00 95.81 88 ILE A N 1
ATOM 734 C CA . ILE A 1 88 ? -2.597 -2.310 6.340 1.00 95.81 88 ILE A CA 1
ATOM 735 C C . ILE A 1 88 ? -2.842 -2.495 4.841 1.00 95.81 88 ILE A C 1
ATOM 737 O O . ILE A 1 88 ? -2.130 -3.254 4.192 1.00 95.81 88 ILE A O 1
ATOM 741 N N . ASN A 1 89 ? -3.778 -1.744 4.261 1.00 96.88 89 ASN A N 1
ATOM 742 C CA . ASN A 1 89 ? -4.054 -1.808 2.828 1.00 96.88 89 ASN A CA 1
ATOM 743 C C . ASN A 1 89 ? -2.883 -1.230 2.022 1.00 96.88 89 ASN A C 1
ATOM 745 O O . ASN A 1 89 ? -2.503 -1.772 0.987 1.00 96.88 89 ASN A O 1
ATOM 749 N N . PHE A 1 90 ? -2.273 -0.149 2.521 1.00 97.19 90 PHE A N 1
ATOM 750 C CA . PHE A 1 90 ? -1.076 0.427 1.910 1.00 97.19 90 PHE A CA 1
ATOM 751 C C . PHE A 1 90 ? 0.143 -0.484 2.082 1.00 97.19 90 PHE A C 1
ATOM 753 O O . PHE A 1 90 ? 0.934 -0.605 1.149 1.00 97.19 90 PHE A O 1
ATOM 760 N N . MET A 1 91 ? 0.285 -1.145 3.235 1.00 96.31 91 MET A N 1
ATOM 761 C CA . MET A 1 91 ? 1.332 -2.153 3.447 1.00 96.31 91 MET A CA 1
ATOM 762 C C . MET A 1 91 ? 1.199 -3.284 2.424 1.00 96.31 91 MET A C 1
ATOM 764 O O . MET A 1 91 ? 2.120 -3.504 1.634 1.00 96.31 91 MET A O 1
ATOM 768 N N . TRP A 1 92 ? 0.003 -3.879 2.337 1.00 97.06 92 TRP A N 1
ATOM 769 C CA . TRP A 1 92 ? -0.318 -4.962 1.408 1.00 97.06 92 TRP A CA 1
ATOM 770 C C . TRP A 1 92 ? 0.005 -4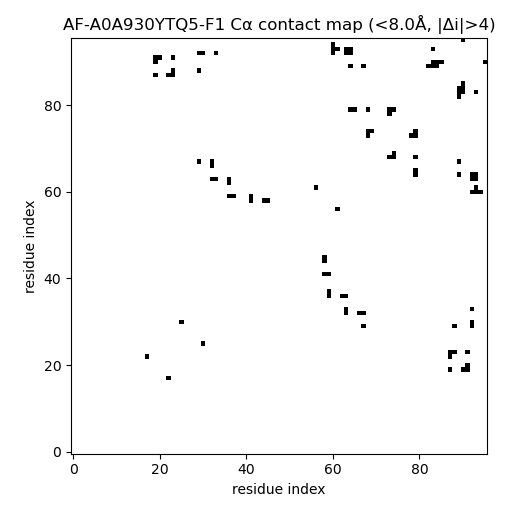.602 -0.046 1.00 97.06 92 TRP A C 1
ATOM 772 O O . TRP A 1 92 ? 0.791 -5.297 -0.686 1.00 97.06 92 TRP A O 1
ATOM 782 N N . ILE A 1 93 ? -0.511 -3.473 -0.552 1.00 96.81 93 ILE A N 1
ATOM 783 C CA . ILE A 1 93 ? -0.326 -3.094 -1.965 1.00 96.81 93 ILE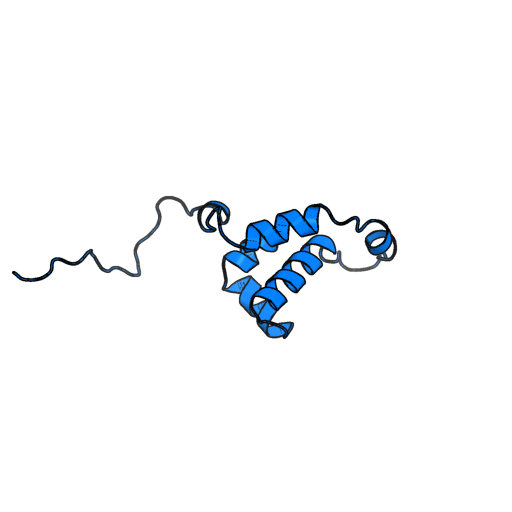 A CA 1
ATOM 784 C C . ILE A 1 93 ? 1.121 -2.704 -2.299 1.00 96.81 93 ILE A C 1
ATOM 786 O O . ILE A 1 93 ? 1.550 -2.754 -3.453 1.00 96.81 93 ILE A O 1
ATOM 790 N N . SER A 1 94 ? 1.891 -2.295 -1.289 1.00 96.12 94 SER A N 1
ATOM 791 C CA . SER A 1 94 ? 3.311 -1.982 -1.445 1.00 96.12 94 SER A CA 1
ATOM 792 C C . SER A 1 94 ? 4.218 -3.215 -1.379 1.00 96.12 94 SER A C 1
ATOM 794 O O . SER A 1 94 ? 5.406 -3.104 -1.690 1.00 96.12 94 SER A O 1
ATOM 796 N N . GLY A 1 95 ? 3.672 -4.376 -0.998 1.00 90.19 95 GLY A N 1
ATOM 797 C CA . GLY A 1 95 ? 4.434 -5.603 -0.774 1.00 90.19 95 GLY A CA 1
ATOM 798 C C . GLY A 1 95 ? 5.431 -5.485 0.381 1.00 90.19 95 GLY A C 1
ATOM 799 O O . GLY A 1 95 ? 6.505 -6.087 0.313 1.00 90.19 95 GLY A O 1
ATOM 800 N N . ARG A 1 96 ? 5.116 -4.662 1.389 1.00 69.56 96 ARG A N 1
ATOM 801 C CA . ARG A 1 96 ? 5.977 -4.370 2.540 1.00 69.56 96 ARG A CA 1
ATOM 802 C C . ARG A 1 96 ? 5.325 -4.788 3.850 1.00 69.56 96 ARG A C 1
ATOM 804 O O . ARG A 1 96 ? 4.096 -4.613 3.969 1.00 69.56 96 ARG A O 1
#